Protein AF-Q658A4-F1 (afdb_monomer_lite)

Radius of gyration: 14.33 Å; chains: 1; bounding box: 31×30×40 Å

pLDDT: mean 80.04, std 14.71, range [31.28, 97.12]

Sequence (96 aa):
MSTLSAGVLLKLLDGMKAGAAKPVGEHRTALLQVTDIVPADLDDKDLLPRHGKFYVKVSDSSHSIYATLPLPQADLVLSNKLQLGQFVEAGEADAM

Structure (mmCIF, N/CA/C/O backbone):
data_AF-Q658A4-F1
#
_entry.id   AF-Q658A4-F1
#
loop_
_atom_site.group_PDB
_atom_site.id
_atom_site.type_symbol
_atom_site.label_atom_id
_atom_site.label_alt_id
_atom_site.label_comp_id
_atom_site.label_asym_id
_atom_site.label_entity_id
_atom_site.label_seq_id
_atom_site.pdbx_PDB_ins_code
_atom_site.Cartn_x
_atom_site.Cartn_y
_atom_site.Cartn_z
_atom_site.occupancy
_atom_site.B_iso_or_equiv
_atom_site.auth_seq_id
_atom_site.auth_comp_id
_atom_site.auth_asym_id
_atom_site.auth_atom_id
_atom_site.pdbx_PDB_model_num
ATOM 1 N N . MET A 1 1 ? -0.172 -1.188 20.425 1.00 69.38 1 MET A N 1
ATOM 2 C CA . MET A 1 1 ? -0.510 -1.813 19.130 1.00 69.38 1 MET A CA 1
ATOM 3 C C . MET A 1 1 ? -1.155 -0.753 18.263 1.00 69.38 1 MET A C 1
ATOM 5 O O . MET A 1 1 ? -2.050 -0.072 18.752 1.00 69.38 1 MET A O 1
ATOM 9 N N . SER A 1 2 ? -0.686 -0.575 17.030 1.00 75.56 2 SER A N 1
ATOM 10 C CA . SER A 1 2 ? -1.422 0.185 16.017 1.00 75.56 2 SER A CA 1
ATOM 11 C C . SER A 1 2 ? -2.760 -0.507 15.760 1.00 75.56 2 SER A C 1
ATOM 13 O O . SER A 1 2 ? -2.809 -1.730 15.653 1.00 75.56 2 SER A O 1
ATOM 15 N N . THR A 1 3 ? -3.846 0.259 15.706 1.00 86.25 3 THR A N 1
ATOM 16 C CA . THR A 1 3 ? -5.188 -0.270 15.428 1.00 86.25 3 THR A CA 1
ATOM 17 C C . THR A 1 3 ? -5.698 0.397 14.162 1.00 86.25 3 THR A C 1
ATOM 19 O O . THR A 1 3 ? -5.685 1.623 14.071 1.00 86.25 3 THR A O 1
ATOM 22 N N . LEU A 1 4 ? -6.105 -0.405 13.178 1.00 91.88 4 LEU A N 1
ATOM 23 C CA . LEU A 1 4 ? -6.717 0.102 11.953 1.00 91.88 4 LEU A CA 1
ATOM 24 C C . LEU A 1 4 ? -8.153 0.547 12.242 1.00 91.88 4 LEU A C 1
ATOM 26 O O . LEU A 1 4 ? -8.868 -0.098 13.010 1.00 91.88 4 LEU A O 1
ATOM 30 N N . SER A 1 5 ? -8.573 1.649 11.624 1.00 92.88 5 SER A N 1
ATOM 31 C CA . SER A 1 5 ? -9.942 2.152 11.741 1.00 92.88 5 SER A CA 1
ATOM 32 C C . SER A 1 5 ? -10.762 1.706 10.534 1.00 92.88 5 SER A C 1
ATOM 34 O O . SER A 1 5 ? -10.594 2.234 9.436 1.00 92.88 5 SER A O 1
ATOM 36 N N . ALA A 1 6 ? -11.653 0.737 10.742 1.00 94.44 6 ALA A N 1
ATOM 37 C CA . ALA A 1 6 ? -12.532 0.233 9.693 1.00 94.44 6 ALA A CA 1
ATOM 38 C C . ALA A 1 6 ? -13.381 1.358 9.066 1.00 94.44 6 ALA A C 1
ATOM 40 O O . ALA A 1 6 ? -14.003 2.160 9.767 1.00 94.44 6 ALA A O 1
ATOM 41 N N . GLY A 1 7 ? -13.420 1.399 7.734 1.00 93.06 7 GLY A N 1
ATOM 42 C CA . GLY A 1 7 ? -14.194 2.348 6.937 1.00 93.06 7 GLY A CA 1
ATOM 43 C C . GLY A 1 7 ? -13.509 3.697 6.700 1.00 93.06 7 GLY A C 1
ATOM 44 O O . GLY A 1 7 ? -14.104 4.563 6.057 1.00 93.06 7 GLY A O 1
ATOM 45 N N . VAL A 1 8 ? -12.280 3.913 7.186 1.00 91.06 8 VAL A N 1
ATOM 46 C CA . VAL A 1 8 ? -11.547 5.165 6.935 1.00 91.06 8 VAL A CA 1
ATOM 47 C C . VAL A 1 8 ? -11.162 5.324 5.462 1.00 91.06 8 VAL A C 1
ATOM 49 O O . VAL A 1 8 ? -11.143 6.450 4.974 1.00 91.06 8 VAL A O 1
ATOM 52 N N . LEU A 1 9 ? -10.940 4.228 4.724 1.00 91.31 9 LEU A N 1
ATOM 53 C CA . LEU A 1 9 ? -10.674 4.301 3.282 1.00 91.31 9 LEU A CA 1
ATOM 54 C C . LEU A 1 9 ? -11.854 4.898 2.513 1.00 91.31 9 LEU A C 1
ATOM 56 O O . LEU A 1 9 ? -11.652 5.723 1.627 1.00 91.31 9 LEU A O 1
ATOM 60 N N . LEU A 1 10 ? -13.088 4.535 2.871 1.00 91.12 10 LEU A N 1
ATOM 61 C CA . LEU A 1 10 ? -14.276 5.120 2.247 1.00 91.12 10 LEU A CA 1
ATOM 62 C C . LEU A 1 10 ? -14.399 6.612 2.571 1.00 91.12 10 LEU A C 1
ATOM 64 O O . LEU A 1 10 ? -14.626 7.412 1.670 1.00 91.12 10 LEU A O 1
ATOM 68 N N . LYS A 1 11 ? -14.155 6.999 3.830 1.00 88.38 11 LYS A N 1
ATOM 69 C CA . LYS A 1 11 ? -14.162 8.413 4.246 1.00 88.38 11 LYS A CA 1
ATOM 70 C C . LYS A 1 11 ? -13.124 9.245 3.489 1.00 88.38 11 LYS A C 1
ATOM 72 O O . LYS A 1 11 ? -13.432 10.356 3.065 1.00 88.38 11 LYS A O 1
ATOM 77 N N . LEU A 1 12 ? -11.920 8.699 3.287 1.00 86.06 12 LEU A N 1
ATOM 78 C CA . LEU A 1 12 ? -10.880 9.327 2.469 1.00 86.06 12 LEU A CA 1
ATOM 79 C C . LEU A 1 12 ? -11.377 9.576 1.040 1.00 86.06 12 LEU A C 1
ATOM 81 O O . LEU A 1 12 ? -11.320 10.706 0.562 1.00 86.06 12 LEU A O 1
ATOM 85 N N . LEU A 1 13 ? -11.913 8.543 0.384 1.00 86.19 13 LEU A N 1
ATOM 86 C CA . LEU A 1 13 ? -12.419 8.637 -0.988 1.00 86.19 13 LEU A CA 1
ATOM 87 C C . LEU A 1 13 ? -13.585 9.624 -1.121 1.00 86.19 13 LEU A C 1
ATOM 89 O O . LEU A 1 13 ? -13.650 10.374 -2.096 1.00 86.19 13 LEU A O 1
ATOM 93 N N . ASP A 1 14 ? -14.498 9.646 -0.153 1.00 85.75 14 ASP A N 1
ATOM 94 C CA . ASP A 1 14 ? -15.619 10.586 -0.148 1.00 85.75 14 ASP A CA 1
ATOM 95 C C . ASP A 1 14 ? -15.140 12.032 0.047 1.00 85.75 14 ASP A C 1
ATOM 97 O O . ASP A 1 14 ? -15.617 12.936 -0.642 1.00 85.75 14 ASP A O 1
ATOM 101 N N . GLY A 1 15 ? -14.142 12.256 0.909 1.00 81.00 15 GLY A N 1
ATOM 102 C CA . GLY A 1 15 ? -13.519 13.570 1.076 1.00 81.00 15 GLY A CA 1
ATOM 103 C C . GLY A 1 15 ? -12.807 14.062 -0.187 1.00 81.00 15 GLY A C 1
ATOM 104 O O . GLY A 1 15 ? -12.970 15.227 -0.551 1.00 81.00 15 GLY A O 1
ATOM 105 N N . MET A 1 16 ? -12.103 13.176 -0.903 1.00 79.50 16 MET A N 1
ATOM 106 C CA . MET A 1 16 ? -11.483 13.499 -2.197 1.00 79.50 16 MET A CA 1
ATOM 107 C C . MET A 1 16 ? -12.526 13.940 -3.230 1.00 79.50 16 MET A C 1
ATOM 109 O O . MET A 1 16 ? -12.349 14.958 -3.895 1.00 79.50 16 MET A O 1
ATOM 113 N N . LYS A 1 17 ? -13.650 13.216 -3.338 1.00 80.38 17 LYS A N 1
ATOM 114 C CA . LYS A 1 17 ? -14.748 13.575 -4.257 1.00 80.38 17 LYS A CA 1
ATOM 115 C C . LYS A 1 17 ? -15.377 14.923 -3.923 1.00 80.38 17 LYS A C 1
ATOM 117 O O . LYS A 1 17 ? -15.766 15.657 -4.825 1.00 80.38 17 LYS A O 1
ATOM 122 N N . ALA A 1 18 ? -15.506 15.236 -2.636 1.00 79.56 18 ALA A N 1
ATOM 123 C CA . ALA A 1 18 ? -16.105 16.480 -2.169 1.00 79.56 18 ALA A CA 1
ATOM 124 C C . ALA A 1 18 ? -15.167 17.696 -2.293 1.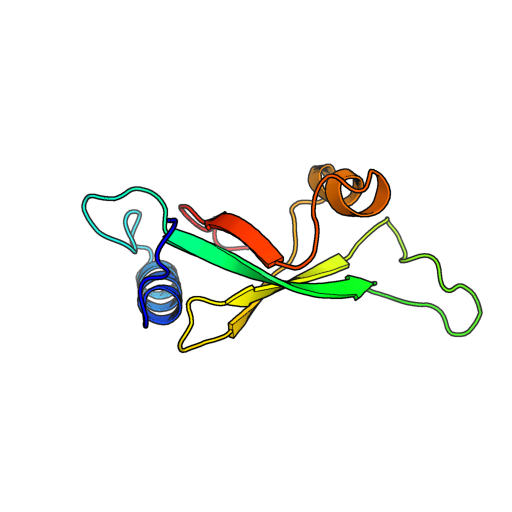00 79.56 18 ALA A C 1
ATOM 126 O O . ALA A 1 18 ? -15.567 18.798 -1.915 1.00 79.56 18 ALA A O 1
ATOM 127 N N . GLY A 1 19 ? -13.925 17.515 -2.769 1.00 69.12 19 GLY A N 1
ATOM 128 C CA . GLY A 1 19 ? -12.900 18.563 -2.751 1.00 69.12 19 GLY A CA 1
ATOM 129 C C . GLY A 1 19 ? -12.594 19.048 -1.331 1.00 69.12 19 GLY A C 1
ATOM 130 O O . GLY A 1 19 ? -12.190 20.193 -1.127 1.00 69.12 19 GLY A O 1
ATOM 131 N N . ALA A 1 20 ? -12.863 18.208 -0.328 1.00 63.62 20 ALA A N 1
ATOM 132 C CA . ALA A 1 20 ? -12.698 18.574 1.061 1.00 63.62 20 ALA A CA 1
ATOM 133 C C . ALA A 1 20 ? -11.219 18.474 1.426 1.00 63.62 20 ALA A C 1
ATOM 135 O O . ALA A 1 20 ? -10.657 17.382 1.439 1.00 63.62 20 ALA A O 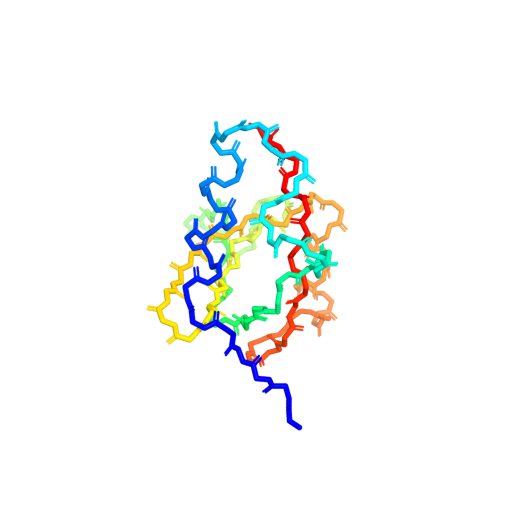1
ATOM 136 N N . ALA A 1 21 ? -10.631 19.588 1.864 1.00 60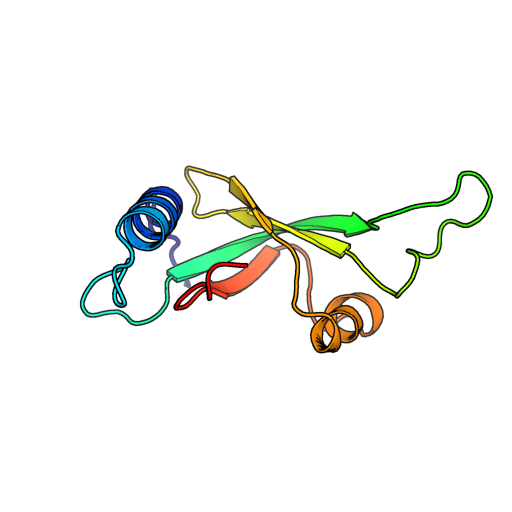.62 21 ALA A N 1
ATOM 137 C CA . ALA A 1 21 ? -9.261 19.618 2.384 1.00 60.62 21 ALA A CA 1
ATOM 138 C C . ALA A 1 21 ? -9.049 18.733 3.640 1.00 60.62 21 ALA A C 1
ATOM 140 O O . ALA A 1 21 ? -7.959 18.656 4.198 1.00 60.62 21 ALA A O 1
ATOM 141 N N . LYS A 1 22 ? -10.120 18.123 4.181 1.00 62.34 22 LYS A N 1
ATOM 142 C CA . LYS A 1 22 ? -10.116 17.384 5.454 1.00 62.34 22 LYS A CA 1
ATOM 143 C C . LYS A 1 22 ? -10.995 16.126 5.392 1.00 62.34 22 LYS A C 1
ATOM 145 O O . LYS A 1 22 ? -12.094 16.132 5.946 1.00 62.34 22 LYS A O 1
ATOM 150 N N . PRO A 1 23 ? -10.528 15.032 4.769 1.00 59.59 23 PRO A N 1
ATOM 151 C CA . PRO A 1 23 ? -11.345 13.829 4.586 1.00 59.59 23 PRO A CA 1
ATOM 152 C C . PRO A 1 23 ? -11.619 13.034 5.880 1.00 59.59 23 PRO A C 1
ATOM 154 O O . PRO A 1 23 ? -12.594 12.291 5.948 1.00 59.59 23 PRO A O 1
ATOM 157 N N . VAL A 1 24 ? -10.768 13.162 6.914 1.00 59.47 24 VAL A N 1
ATOM 158 C CA . VAL A 1 24 ? -10.772 12.278 8.109 1.00 59.47 24 VAL A CA 1
ATOM 159 C C . VAL A 1 24 ? -11.086 13.012 9.434 1.00 59.47 24 VAL A C 1
ATOM 161 O O . VAL A 1 24 ? -11.116 12.400 10.499 1.00 59.47 24 VAL A O 1
ATOM 164 N N . GLY A 1 25 ? -11.413 14.310 9.409 1.00 60.88 25 GLY A N 1
ATOM 165 C CA . GLY A 1 25 ? -11.705 15.089 10.629 1.00 60.88 25 GLY A CA 1
ATOM 166 C C . GLY A 1 25 ? -10.446 15.617 11.342 1.00 60.88 25 GLY A C 1
ATOM 167 O O . GLY A 1 25 ? -9.507 16.041 10.675 1.00 60.88 25 GLY A O 1
ATOM 168 N N . GLU A 1 26 ? -10.425 15.664 12.686 1.00 52.16 26 GLU A N 1
ATOM 169 C CA . GLU A 1 26 ? -9.315 16.255 13.476 1.00 52.16 26 GLU A CA 1
ATOM 170 C C . GLU A 1 26 ? -7.979 15.497 13.354 1.00 52.16 26 GLU A C 1
ATOM 172 O O . GLU A 1 26 ? -6.912 16.104 13.486 1.00 52.16 26 GLU A O 1
ATOM 177 N N . HIS A 1 27 ? -8.013 14.192 13.059 1.00 53.91 27 HIS A N 1
ATOM 178 C CA . HIS A 1 27 ? -6.808 13.417 12.776 1.00 53.91 27 HIS A CA 1
ATOM 179 C C . HIS A 1 27 ? -6.421 13.561 11.300 1.00 53.91 27 HIS A C 1
ATOM 181 O O . HIS A 1 27 ? -7.158 13.179 10.396 1.00 53.91 27 HIS A O 1
ATOM 187 N N . ARG A 1 28 ? -5.241 14.152 11.083 1.00 65.88 28 ARG A N 1
ATOM 188 C CA . ARG A 1 28 ? -4.704 14.577 9.777 1.00 65.88 28 ARG A CA 1
ATOM 189 C C . ARG A 1 28 ? -4.271 13.426 8.867 1.00 65.88 28 ARG A C 1
ATOM 191 O O . ARG A 1 28 ? -3.914 13.677 7.720 1.00 65.88 28 ARG A O 1
ATOM 198 N N . THR A 1 29 ? -4.267 12.197 9.372 1.00 75.50 29 THR A N 1
ATOM 199 C CA . THR A 1 29 ? -3.798 11.017 8.652 1.00 75.50 29 THR A CA 1
ATOM 200 C C . THR A 1 29 ? -4.631 9.793 9.022 1.00 75.50 29 THR A C 1
ATOM 202 O O . THR A 1 29 ? -5.086 9.637 10.157 1.00 75.50 29 THR A O 1
ATOM 205 N N . ALA A 1 30 ? -4.856 8.922 8.044 1.00 85.50 30 ALA A N 1
ATOM 206 C CA . ALA A 1 30 ? -5.429 7.602 8.235 1.00 85.50 30 ALA A CA 1
ATOM 207 C C . ALA A 1 30 ? -4.305 6.572 8.314 1.00 85.50 30 ALA A C 1
ATOM 209 O O . ALA A 1 30 ? -3.450 6.511 7.430 1.00 85.50 30 ALA A O 1
ATOM 210 N N . LEU A 1 31 ? -4.334 5.735 9.347 1.00 91.56 31 LEU A N 1
ATOM 211 C CA . LEU A 1 31 ? -3.422 4.608 9.449 1.00 91.56 31 LEU A CA 1
ATOM 212 C C . LEU A 1 31 ? -3.942 3.448 8.598 1.00 91.56 31 LEU A C 1
ATOM 214 O O . LEU A 1 31 ? -5.042 2.946 8.838 1.00 91.56 31 LEU A O 1
ATOM 218 N N . LEU A 1 32 ? -3.139 3.011 7.635 1.00 94.06 32 LEU A N 1
ATOM 219 C CA . LEU A 1 32 ? -3.437 1.903 6.734 1.00 94.06 32 LEU A CA 1
ATOM 220 C C . LEU A 1 32 ? -2.321 0.862 6.799 1.00 94.06 32 LEU A C 1
ATOM 222 O O . LEU A 1 32 ? -1.186 1.185 7.134 1.00 94.06 32 LEU A O 1
ATOM 226 N N . GLN A 1 33 ? -2.622 -0.387 6.460 1.00 95.81 33 GLN A N 1
ATOM 227 C CA . GLN A 1 33 ? -1.628 -1.456 6.375 1.00 95.81 33 GLN A CA 1
ATOM 228 C C . GLN A 1 33 ? -1.327 -1.809 4.921 1.00 95.81 33 GLN A C 1
ATOM 230 O O . GLN A 1 33 ? -2.247 -2.020 4.134 1.00 95.81 33 GLN A O 1
ATOM 235 N N . VAL A 1 34 ? -0.047 -1.936 4.577 1.00 96.06 34 VAL A N 1
ATOM 236 C CA . VAL A 1 34 ? 0.393 -2.487 3.292 1.00 96.06 34 VAL A CA 1
ATOM 237 C C . VAL A 1 34 ? 0.113 -3.985 3.274 1.00 96.06 34 VAL A C 1
ATOM 239 O O . VAL A 1 34 ? 0.609 -4.733 4.115 1.00 96.06 34 VAL A O 1
ATOM 242 N N . THR A 1 35 ? -0.684 -4.430 2.313 1.00 96.94 35 THR A N 1
ATOM 243 C CA . THR A 1 35 ? -1.124 -5.831 2.197 1.00 96.94 35 THR A CA 1
ATOM 244 C C . THR A 1 35 ? -0.667 -6.501 0.912 1.00 96.94 35 THR A C 1
ATOM 246 O O . THR A 1 35 ? -0.683 -7.725 0.844 1.00 96.94 35 THR A O 1
ATOM 249 N N . ASP A 1 36 ? -0.243 -5.723 -0.084 1.00 95.94 36 ASP A N 1
ATOM 250 C CA . ASP A 1 36 ? 0.276 -6.233 -1.350 1.00 95.94 36 ASP A CA 1
ATOM 251 C C . ASP A 1 36 ? 1.160 -5.175 -2.023 1.00 95.94 36 ASP A C 1
ATOM 253 O O . ASP A 1 36 ? 0.949 -3.972 -1.834 1.00 95.94 36 ASP A O 1
ATOM 257 N N . ILE A 1 37 ? 2.133 -5.621 -2.812 1.00 92.31 37 ILE A N 1
ATOM 258 C CA . ILE A 1 37 ? 2.990 -4.773 -3.643 1.00 92.31 37 ILE A CA 1
ATOM 259 C C . ILE A 1 37 ? 3.157 -5.490 -4.975 1.00 92.31 37 ILE A C 1
ATOM 261 O O . ILE A 1 37 ? 3.713 -6.586 -5.027 1.00 92.31 37 ILE A O 1
ATOM 265 N N . VAL A 1 38 ? 2.712 -4.850 -6.054 1.00 89.81 38 VAL A N 1
ATOM 266 C CA . VAL A 1 38 ? 2.823 -5.396 -7.407 1.00 89.81 38 VAL A CA 1
ATOM 267 C C . VAL A 1 38 ? 3.571 -4.416 -8.314 1.00 89.81 38 VAL A C 1
ATOM 269 O O . VAL A 1 38 ? 3.324 -3.208 -8.248 1.00 89.81 38 VAL A O 1
ATOM 272 N N . PRO A 1 39 ? 4.507 -4.892 -9.149 1.00 87.06 39 PRO A N 1
ATOM 273 C CA . PRO A 1 39 ? 5.151 -4.048 -10.151 1.00 87.06 39 PRO A CA 1
ATOM 274 C C . PRO A 1 39 ? 4.114 -3.543 -11.164 1.00 87.06 39 PRO A C 1
ATOM 276 O O . PRO A 1 39 ? 3.222 -4.284 -11.579 1.00 87.06 39 PRO A O 1
ATOM 279 N N . ALA A 1 40 ? 4.223 -2.274 -11.548 1.00 84.19 40 ALA A N 1
ATOM 280 C CA . ALA A 1 40 ? 3.412 -1.687 -12.607 1.00 84.19 40 ALA A CA 1
ATOM 281 C C . ALA A 1 40 ? 4.134 -1.793 -13.956 1.00 84.19 40 ALA A C 1
ATOM 283 O O . ALA A 1 40 ? 5.365 -1.837 -14.003 1.00 84.19 40 ALA A O 1
ATOM 284 N N . ASP A 1 41 ? 3.362 -1.790 -15.045 1.00 78.19 41 ASP A N 1
ATOM 285 C CA . ASP A 1 41 ? 3.874 -1.719 -16.419 1.00 78.19 41 ASP A CA 1
ATOM 286 C C . ASP A 1 41 ? 4.982 -2.753 -16.716 1.00 78.19 41 ASP A C 1
ATOM 288 O O . ASP A 1 41 ? 6.029 -2.419 -17.280 1.00 78.19 41 ASP A O 1
ATOM 292 N N . LEU A 1 42 ? 4.766 -4.008 -16.297 1.00 76.69 42 LEU A N 1
ATOM 293 C CA . LEU A 1 42 ? 5.667 -5.122 -16.597 1.00 76.69 42 LEU A CA 1
ATOM 294 C C . LEU A 1 42 ? 5.724 -5.397 -18.106 1.00 76.69 42 LEU A C 1
ATOM 296 O O . LEU A 1 42 ? 4.703 -5.358 -18.793 1.00 76.69 42 LEU A O 1
ATOM 300 N N . ASP A 1 43 ? 6.919 -5.710 -18.603 1.00 73.75 43 ASP A N 1
ATOM 301 C CA . ASP A 1 43 ? 7.120 -6.247 -19.947 1.00 73.75 43 ASP A CA 1
ATOM 302 C C . ASP A 1 43 ? 7.176 -7.779 -19.862 1.00 73.75 43 ASP A C 1
ATOM 304 O O . ASP A 1 43 ? 7.801 -8.326 -18.954 1.00 73.75 43 ASP A O 1
ATOM 308 N N . ASP A 1 44 ? 6.588 -8.489 -20.827 1.00 74.31 44 ASP A N 1
ATOM 309 C CA . ASP A 1 44 ? 6.647 -9.958 -20.911 1.00 74.31 44 ASP A CA 1
ATOM 310 C C . ASP A 1 44 ? 8.090 -10.504 -20.947 1.00 74.31 44 ASP A C 1
ATOM 312 O O . ASP A 1 44 ? 8.321 -11.694 -20.721 1.00 74.31 44 ASP A O 1
ATOM 316 N N . LYS A 1 45 ? 9.072 -9.647 -21.254 1.00 77.25 45 LYS A N 1
ATOM 317 C CA . LYS A 1 45 ? 10.498 -9.989 -21.327 1.00 77.25 45 LYS A CA 1
ATOM 318 C C . LYS A 1 45 ? 11.353 -9.380 -20.218 1.00 77.25 45 LYS A C 1
ATOM 320 O O . LYS A 1 45 ? 12.503 -9.795 -20.080 1.00 77.25 45 LYS A O 1
ATOM 325 N N . ASP A 1 46 ? 10.826 -8.421 -19.458 1.00 71.25 46 ASP A N 1
ATOM 326 C CA . ASP A 1 46 ? 11.546 -7.743 -18.380 1.00 71.25 46 ASP A CA 1
ATOM 327 C C . ASP A 1 46 ? 10.654 -7.618 -17.141 1.00 71.25 46 ASP A C 1
ATOM 329 O O . ASP A 1 46 ? 9.672 -6.874 -17.111 1.00 71.25 46 ASP A O 1
ATOM 333 N N . LEU A 1 47 ? 11.021 -8.374 -16.105 1.00 70.25 47 LEU A N 1
ATOM 334 C CA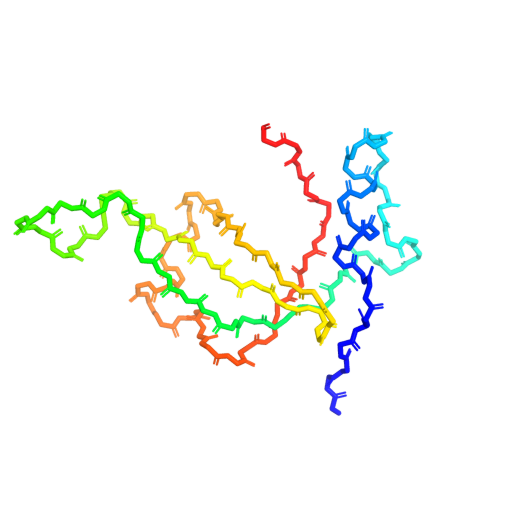 . LEU A 1 47 ? 10.327 -8.386 -14.819 1.00 70.25 47 LEU A CA 1
ATOM 335 C C . LEU A 1 47 ? 10.661 -7.155 -13.962 1.00 70.25 47 LEU A C 1
ATOM 337 O O . LEU A 1 47 ? 10.122 -7.015 -12.862 1.00 70.25 47 LEU A O 1
ATOM 341 N N . LEU A 1 48 ? 11.552 -6.275 -14.432 1.00 72.38 48 LEU A N 1
ATOM 342 C CA . LEU A 1 48 ? 11.814 -5.001 -13.787 1.00 72.38 48 LEU A CA 1
ATOM 343 C C . LEU A 1 48 ? 10.717 -3.990 -14.170 1.00 72.38 48 LEU A C 1
ATOM 345 O O . LEU A 1 48 ? 10.527 -3.706 -15.355 1.00 72.38 48 LEU A O 1
ATOM 349 N N . PRO A 1 49 ? 9.995 -3.405 -13.196 1.00 71.12 49 PRO A N 1
ATOM 350 C CA . PRO A 1 49 ? 8.944 -2.447 -13.503 1.00 71.12 49 PRO A CA 1
ATOM 351 C C . PRO A 1 49 ? 9.499 -1.229 -14.239 1.00 71.12 49 PRO A C 1
ATOM 353 O O . PRO A 1 49 ? 10.459 -0.581 -13.797 1.00 71.12 49 PRO A O 1
ATOM 356 N N . ARG A 1 50 ? 8.860 -0.879 -15.359 1.00 70.69 50 ARG A N 1
ATOM 357 C CA . ARG A 1 50 ? 9.247 0.284 -16.158 1.00 70.69 50 ARG A CA 1
ATOM 358 C C . ARG A 1 50 ? 9.121 1.550 -15.308 1.00 70.69 50 ARG A C 1
ATOM 360 O O . ARG A 1 50 ? 8.113 1.791 -14.645 1.00 70.69 50 ARG A O 1
ATOM 367 N N . HIS A 1 51 ? 10.176 2.366 -15.312 1.00 71.31 51 HIS A N 1
ATOM 368 C CA . HIS A 1 51 ? 10.288 3.580 -14.490 1.00 71.31 51 HIS A CA 1
ATOM 369 C C . HIS A 1 51 ? 10.178 3.349 -12.968 1.00 71.31 51 HIS A C 1
ATOM 371 O O . HIS A 1 51 ? 9.873 4.292 -12.240 1.00 71.31 51 HIS A O 1
ATOM 377 N N . GLY A 1 52 ? 10.402 2.120 -12.480 1.00 73.69 52 GLY A N 1
ATOM 378 C CA . GLY A 1 52 ? 10.356 1.801 -11.049 1.00 73.69 52 GLY A CA 1
ATOM 379 C C . GLY A 1 52 ? 8.958 1.889 -10.431 1.00 73.69 52 GLY A C 1
ATOM 380 O O . GLY A 1 52 ? 8.833 2.013 -9.219 1.00 73.69 52 GLY A O 1
ATOM 381 N N . LYS A 1 53 ? 7.890 1.870 -11.233 1.00 80.38 53 LYS A N 1
ATOM 382 C CA . LYS A 1 53 ? 6.527 2.049 -10.723 1.00 80.38 53 LYS A CA 1
ATOM 383 C C . LYS A 1 53 ? 5.995 0.774 -10.064 1.00 80.38 53 LYS A C 1
ATOM 385 O O . LYS A 1 53 ? 6.134 -0.324 -10.593 1.00 80.38 53 LYS A O 1
ATOM 390 N N . PHE A 1 54 ? 5.309 0.945 -8.939 1.00 86.56 54 PHE A N 1
ATOM 391 C CA . PHE A 1 54 ? 4.621 -0.123 -8.216 1.00 86.56 54 PHE A CA 1
ATOM 392 C C . PHE A 1 54 ? 3.214 0.332 -7.840 1.00 86.56 54 PHE A C 1
ATOM 394 O O . PHE A 1 54 ? 3.004 1.504 -7.512 1.00 86.56 54 PHE A O 1
ATOM 401 N N . TYR A 1 55 ? 2.272 -0.607 -7.826 1.00 88.94 55 TYR A N 1
ATOM 402 C CA . TYR A 1 55 ? 1.013 -0.439 -7.115 1.00 88.94 55 TYR A CA 1
ATOM 403 C C . TYR A 1 55 ? 1.134 -1.060 -5.728 1.00 88.94 55 TYR A C 1
ATOM 405 O O . TYR A 1 55 ? 1.592 -2.193 -5.571 1.00 88.94 55 TYR A O 1
ATOM 413 N N . VAL A 1 56 ? 0.692 -0.320 -4.719 1.00 92.19 56 VAL A N 1
ATOM 414 C CA . VAL A 1 56 ? 0.695 -0.758 -3.323 1.00 92.19 56 VAL A CA 1
ATOM 415 C C . VAL A 1 56 ? -0.745 -0.914 -2.875 1.00 92.19 56 VAL A C 1
ATOM 417 O O . VAL A 1 56 ? -1.528 0.033 -2.953 1.00 92.19 56 VAL A O 1
ATOM 420 N N . LYS A 1 57 ? -1.113 -2.101 -2.394 1.00 95.38 57 LYS A N 1
ATOM 421 C CA . LYS A 1 57 ? -2.429 -2.321 -1.797 1.00 95.38 57 LYS A CA 1
ATOM 422 C C . LYS A 1 57 ? -2.392 -1.953 -0.329 1.00 95.38 57 LYS A C 1
ATOM 424 O O . LYS A 1 57 ? -1.646 -2.550 0.450 1.00 95.38 57 LYS A O 1
ATOM 429 N N . VAL A 1 58 ? -3.250 -1.025 0.060 1.00 95.50 58 VAL A N 1
ATOM 430 C CA . VAL A 1 58 ? -3.411 -0.588 1.446 1.00 95.50 58 VAL A CA 1
ATOM 431 C C . VAL A 1 58 ? -4.777 -1.004 1.985 1.00 95.50 58 VAL A C 1
ATOM 433 O O . VAL A 1 58 ? -5.752 -1.042 1.235 1.00 95.50 58 VAL A O 1
ATOM 436 N N . SER A 1 59 ? -4.844 -1.342 3.272 1.00 96.50 59 SER A N 1
ATOM 437 C CA . SER A 1 59 ? -6.047 -1.834 3.950 1.00 96.50 59 SER A CA 1
ATOM 438 C C . SER A 1 59 ? -6.338 -1.061 5.232 1.00 96.50 59 SER A C 1
ATOM 440 O O . SER A 1 59 ? -5.422 -0.756 5.996 1.00 96.50 59 SER A O 1
ATOM 442 N N . ASP A 1 60 ? -7.619 -0.804 5.494 1.00 95.75 60 ASP A N 1
ATOM 443 C CA . ASP A 1 60 ? -8.110 -0.261 6.767 1.00 95.75 60 ASP A CA 1
ATOM 444 C C . ASP A 1 60 ? -8.726 -1.320 7.694 1.00 95.75 60 ASP A C 1
ATOM 446 O O . ASP A 1 60 ? -9.455 -0.974 8.621 1.00 95.75 60 ASP A O 1
ATOM 450 N N . SER A 1 61 ? -8.440 -2.603 7.441 1.00 96.06 61 SER A N 1
ATOM 451 C CA . SER A 1 61 ? -9.050 -3.820 8.017 1.00 96.06 61 SER A CA 1
ATOM 452 C C . SER A 1 61 ? -10.410 -4.236 7.452 1.00 96.06 61 SER A C 1
ATOM 454 O O . SER A 1 61 ? -10.735 -5.418 7.513 1.00 96.06 61 SER A O 1
ATOM 456 N N . SER A 1 62 ? -11.181 -3.319 6.867 1.00 97.12 62 SER A N 1
ATOM 457 C CA . SER A 1 62 ? -12.507 -3.614 6.294 1.00 97.12 62 SER A CA 1
ATOM 458 C C . SER A 1 62 ? -12.549 -3.508 4.770 1.00 97.12 62 SER A C 1
ATOM 460 O O . SER A 1 62 ? -13.284 -4.241 4.115 1.00 97.12 62 SER A O 1
ATOM 462 N N . HIS A 1 63 ? -11.740 -2.613 4.208 1.00 96.69 63 HIS A N 1
ATOM 463 C CA . HIS A 1 63 ? -11.629 -2.315 2.790 1.00 96.69 63 HIS A CA 1
ATOM 464 C C . HIS A 1 63 ? -10.157 -2.308 2.390 1.00 96.69 63 HIS A C 1
ATOM 466 O O . HIS A 1 63 ? -9.257 -2.156 3.221 1.00 96.69 63 HIS A O 1
ATOM 472 N N . SER A 1 64 ? -9.892 -2.466 1.097 1.00 96.69 64 SER A N 1
ATOM 473 C CA . SER A 1 64 ? -8.548 -2.311 0.550 1.00 96.69 64 SER A CA 1
ATOM 474 C C . SER A 1 64 ? -8.593 -1.692 -0.836 1.00 96.69 64 SER A C 1
ATOM 476 O O . SER A 1 64 ? -9.535 -1.931 -1.590 1.00 96.69 64 SER A O 1
ATOM 478 N N . ILE A 1 65 ? -7.562 -0.930 -1.178 1.00 94.94 65 ILE A N 1
ATOM 479 C CA . ILE A 1 65 ? -7.428 -0.266 -2.476 1.00 94.94 65 ILE A CA 1
ATOM 480 C C . ILE A 1 65 ? -5.972 -0.314 -2.938 1.00 94.94 65 ILE A C 1
ATOM 482 O O . ILE A 1 65 ? -5.062 -0.300 -2.108 1.00 94.94 65 ILE A O 1
ATOM 486 N N . TYR A 1 66 ? -5.754 -0.378 -4.251 1.00 93.25 66 TYR A N 1
ATOM 487 C CA . TYR A 1 66 ? -4.436 -0.144 -4.837 1.00 93.25 66 TYR A CA 1
ATOM 488 C C . TYR A 1 66 ? -4.207 1.357 -5.012 1.00 93.25 66 TYR A C 1
ATOM 490 O O . TYR A 1 66 ? -5.053 2.058 -5.563 1.00 93.25 66 TYR A O 1
ATOM 498 N N . ALA A 1 67 ? -3.050 1.831 -4.567 1.00 87.50 67 ALA A N 1
ATOM 499 C CA . ALA A 1 67 ? -2.598 3.202 -4.733 1.00 87.50 67 ALA A CA 1
ATOM 500 C C . ALA A 1 67 ? -1.230 3.228 -5.423 1.00 87.50 67 ALA A C 1
ATOM 502 O O . ALA A 1 67 ? -0.432 2.294 -5.306 1.00 87.50 67 ALA A O 1
ATOM 503 N N . THR A 1 68 ? -0.958 4.314 -6.140 1.00 80.62 68 THR A N 1
ATOM 504 C CA . THR A 1 68 ? 0.373 4.611 -6.671 1.00 80.62 68 THR A CA 1
ATOM 505 C C . THR A 1 68 ? 1.148 5.453 -5.674 1.00 80.62 68 THR A C 1
ATOM 507 O O . THR A 1 68 ? 0.609 6.397 -5.097 1.00 80.62 68 THR A O 1
ATOM 510 N N . LEU A 1 69 ? 2.432 5.159 -5.521 1.00 70.56 69 LEU A N 1
ATOM 511 C CA . LEU A 1 69 ? 3.352 6.065 -4.848 1.00 70.56 69 LEU A CA 1
ATOM 512 C C . LEU A 1 69 ? 3.757 7.191 -5.818 1.00 70.56 69 LEU A C 1
ATOM 514 O O . LEU A 1 69 ? 3.919 6.925 -7.014 1.00 70.56 69 LEU A O 1
ATOM 518 N N . PRO A 1 70 ? 3.967 8.432 -5.343 1.00 69.81 70 PRO A N 1
ATOM 519 C CA . PRO A 1 70 ? 4.634 9.466 -6.127 1.00 69.81 70 PRO A CA 1
ATOM 520 C C . PRO A 1 70 ? 5.945 8.940 -6.729 1.00 69.81 70 PRO A C 1
ATOM 522 O O . PRO A 1 70 ? 6.663 8.191 -6.072 1.00 69.81 70 PRO A O 1
ATOM 525 N N . LEU A 1 71 ? 6.296 9.355 -7.951 1.00 59.62 71 LEU A N 1
ATOM 526 C CA . LEU A 1 71 ? 7.493 8.877 -8.671 1.00 59.62 71 LEU A CA 1
ATOM 527 C C . LEU A 1 71 ? 8.800 8.876 -7.837 1.00 59.62 71 LEU A C 1
ATOM 529 O O . LEU A 1 71 ? 9.523 7.887 -7.916 1.00 59.62 71 LEU A O 1
ATOM 533 N N . PRO A 1 72 ? 9.101 9.880 -6.981 1.00 64.56 72 PRO A N 1
ATOM 534 C CA . PRO A 1 72 ? 10.287 9.849 -6.110 1.00 64.56 72 PRO A CA 1
ATOM 535 C C . PRO A 1 72 ? 10.264 8.768 -5.014 1.00 64.56 72 PRO A C 1
ATOM 537 O O . PRO A 1 72 ? 11.264 8.551 -4.339 1.00 64.56 72 PRO A O 1
ATOM 540 N N . GLN A 1 73 ? 9.120 8.125 -4.781 1.00 66.38 73 GLN A N 1
ATOM 541 C CA . GLN A 1 73 ? 8.908 7.134 -3.724 1.00 66.38 73 GLN A CA 1
ATOM 542 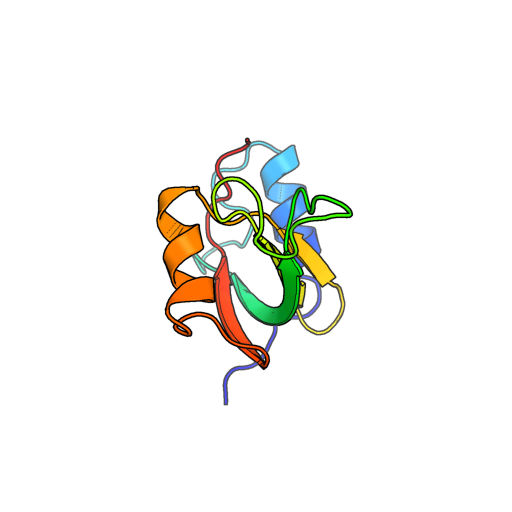C C . GLN A 1 73 ? 8.943 5.686 -4.237 1.00 66.38 73 GLN A C 1
ATOM 544 O O . GLN A 1 73 ? 8.917 4.764 -3.425 1.00 66.38 73 GLN A O 1
ATOM 549 N N . ALA A 1 74 ? 9.068 5.468 -5.551 1.00 67.50 74 ALA A N 1
ATOM 550 C CA . ALA A 1 74 ? 9.363 4.161 -6.153 1.00 67.50 74 ALA A CA 1
ATOM 551 C C . ALA A 1 74 ? 10.576 3.472 -5.500 1.00 67.50 74 ALA A C 1
ATOM 553 O O . ALA A 1 74 ? 10.564 2.269 -5.219 1.00 67.50 74 ALA A O 1
ATOM 554 N N . ASP A 1 75 ? 11.589 4.273 -5.163 1.00 75.62 75 ASP A N 1
ATOM 555 C CA . ASP A 1 75 ? 12.795 3.826 -4.477 1.00 75.62 75 ASP A CA 1
ATOM 556 C C . ASP A 1 75 ? 12.499 3.176 -3.123 1.00 75.62 75 ASP A C 1
ATOM 558 O O . ASP A 1 75 ? 13.298 2.369 -2.660 1.00 75.62 75 ASP A O 1
ATOM 562 N N . LEU A 1 76 ? 11.369 3.463 -2.466 1.00 83.25 76 LEU A N 1
ATOM 563 C CA . LEU A 1 76 ? 11.039 2.858 -1.172 1.00 83.25 76 LEU A CA 1
ATOM 564 C C . LEU A 1 76 ? 10.798 1.350 -1.282 1.00 83.25 76 LEU A C 1
ATOM 566 O O . LEU A 1 76 ? 11.208 0.614 -0.386 1.00 83.25 76 LEU A O 1
ATOM 570 N N . VAL A 1 77 ? 10.186 0.884 -2.374 1.00 86.75 77 VAL A N 1
ATOM 571 C CA . VAL A 1 77 ? 9.988 -0.553 -2.616 1.00 86.75 77 VAL A CA 1
ATOM 572 C C . VAL A 1 77 ? 11.323 -1.206 -2.970 1.00 86.75 77 VAL A C 1
ATOM 574 O O . VAL A 1 77 ? 11.729 -2.169 -2.323 1.00 86.75 77 VAL A O 1
ATOM 577 N N . LEU A 1 78 ? 12.056 -0.639 -3.935 1.00 84.25 78 LEU A N 1
ATOM 578 C CA . LEU A 1 78 ? 13.338 -1.191 -4.398 1.00 84.25 78 LEU A CA 1
ATOM 579 C C . LEU A 1 78 ? 14.434 -1.166 -3.318 1.00 84.25 78 LEU A C 1
ATOM 581 O O . LEU A 1 78 ? 15.277 -2.057 -3.275 1.00 84.25 78 LEU A O 1
ATOM 585 N N . SER A 1 79 ? 14.407 -0.182 -2.415 1.00 87.38 79 SER A N 1
ATOM 586 C CA . SER A 1 79 ? 15.310 -0.098 -1.255 1.00 87.38 79 SER A CA 1
ATOM 587 C C . SER A 1 79 ? 14.818 -0.873 -0.029 1.00 87.38 79 SER A C 1
ATOM 589 O O . SER A 1 79 ? 15.431 -0.774 1.035 1.00 87.38 79 SER A O 1
ATOM 591 N N . ASN A 1 80 ? 13.729 -1.642 -0.160 1.00 87.00 80 ASN A N 1
ATOM 592 C CA . ASN A 1 80 ? 13.136 -2.453 0.906 1.00 87.00 80 ASN A CA 1
ATOM 593 C C . ASN A 1 80 ? 12.717 -1.644 2.157 1.00 87.00 80 ASN A C 1
ATOM 595 O O . ASN A 1 80 ? 12.712 -2.158 3.277 1.00 87.00 80 ASN A O 1
ATOM 599 N N . LYS A 1 81 ? 12.377 -0.362 1.976 1.00 89.25 81 LYS A N 1
ATOM 600 C CA . LYS A 1 81 ? 11.881 0.549 3.024 1.00 89.25 81 LYS A CA 1
ATOM 601 C C . LYS A 1 81 ? 10.354 0.570 3.137 1.00 89.25 81 LYS A C 1
ATOM 603 O O . LYS A 1 81 ? 9.839 1.071 4.135 1.00 89.25 81 LYS A O 1
ATOM 608 N N . LEU A 1 82 ? 9.653 0.041 2.135 1.00 90.25 82 LEU A N 1
ATOM 609 C CA . LEU A 1 82 ? 8.221 -0.237 2.166 1.00 90.25 82 LEU A CA 1
ATOM 610 C C . LEU A 1 82 ? 7.996 -1.748 2.066 1.00 90.25 82 LEU A C 1
ATOM 612 O O . LEU A 1 82 ? 8.406 -2.363 1.083 1.00 90.25 82 LEU A O 1
ATOM 616 N N . GLN A 1 83 ? 7.359 -2.341 3.077 1.00 91.25 83 GLN A N 1
ATOM 617 C CA . GLN A 1 83 ? 7.221 -3.796 3.209 1.00 91.25 83 GLN A CA 1
ATOM 618 C C . GLN A 1 83 ? 5.778 -4.227 3.494 1.00 91.25 83 GLN A C 1
ATOM 620 O O . GLN A 1 83 ? 4.966 -3.462 4.015 1.00 91.25 83 GLN A O 1
ATOM 625 N N . LEU A 1 84 ? 5.468 -5.491 3.194 1.00 94.88 84 LEU A N 1
ATOM 626 C CA . LEU A 1 84 ? 4.190 -6.105 3.556 1.00 94.88 84 LEU A CA 1
ATOM 627 C C . LEU A 1 84 ? 3.994 -6.111 5.078 1.00 94.88 84 LEU A C 1
ATOM 629 O O . LEU A 1 84 ? 4.925 -6.344 5.845 1.00 94.88 84 LEU A O 1
ATOM 633 N N . GLY A 1 85 ? 2.763 -5.863 5.516 1.00 94.69 85 GLY A N 1
ATOM 634 C CA . GLY A 1 85 ? 2.385 -5.809 6.926 1.00 94.69 85 GLY A CA 1
ATOM 635 C C . GLY A 1 85 ? 2.727 -4.491 7.627 1.00 94.69 85 GLY A C 1
ATOM 636 O O . GLY A 1 85 ? 2.233 -4.265 8.733 1.00 94.69 85 GLY A O 1
ATOM 637 N N . GLN A 1 86 ? 3.512 -3.612 6.996 1.00 93.50 86 GLN A N 1
ATOM 638 C CA . GLN A 1 86 ? 3.864 -2.301 7.535 1.00 93.50 86 GLN A CA 1
ATOM 639 C C . GLN A 1 86 ? 2.651 -1.367 7.571 1.00 93.50 86 GLN A C 1
ATOM 641 O O . GLN A 1 86 ? 1.785 -1.410 6.695 1.00 93.50 86 GLN A O 1
ATOM 646 N N . PHE A 1 87 ? 2.613 -0.491 8.573 1.00 92.69 87 PHE A N 1
ATOM 647 C CA . PHE A 1 87 ? 1.626 0.578 8.657 1.00 92.69 87 PHE A CA 1
ATOM 648 C C . PHE A 1 87 ? 2.147 1.854 7.993 1.00 92.69 87 PHE A C 1
ATOM 650 O O . PHE A 1 87 ? 3.304 2.229 8.183 1.00 92.69 87 PHE A O 1
ATOM 657 N N . VAL A 1 88 ? 1.279 2.523 7.242 1.00 89.56 88 VAL A N 1
ATOM 658 C CA . VAL A 1 88 ? 1.538 3.791 6.559 1.00 89.56 88 VAL A CA 1
ATOM 659 C C . VAL A 1 88 ? 0.455 4.800 6.911 1.00 89.56 88 VAL A C 1
ATOM 661 O O . VAL A 1 88 ? -0.687 4.433 7.190 1.00 89.56 88 VAL A O 1
ATOM 664 N N . GLU A 1 89 ? 0.817 6.076 6.892 1.00 87.81 89 GLU A N 1
ATOM 665 C CA . GLU A 1 89 ? -0.117 7.176 7.092 1.00 87.81 89 GLU A CA 1
ATOM 666 C C . GLU A 1 89 ? -0.516 7.764 5.737 1.00 87.81 89 GLU A C 1
ATOM 668 O O . GLU A 1 89 ? 0.333 8.234 4.982 1.00 87.81 89 GLU A O 1
ATOM 673 N N . ALA A 1 90 ? -1.810 7.732 5.427 1.00 79.56 90 ALA A N 1
ATOM 674 C CA . ALA A 1 90 ? -2.376 8.401 4.263 1.00 79.56 90 ALA A CA 1
ATOM 675 C C . ALA A 1 90 ? -3.018 9.725 4.697 1.00 79.56 90 ALA A C 1
ATOM 677 O O . ALA A 1 90 ? -3.925 9.735 5.530 1.00 79.56 90 ALA A O 1
ATOM 678 N N . GLY A 1 91 ? -2.510 10.835 4.164 1.00 72.62 91 GLY A N 1
ATOM 679 C CA . GLY A 1 91 ? -3.030 12.186 4.389 1.00 72.62 91 GLY A CA 1
ATOM 680 C C . GLY A 1 91 ? -3.896 12.676 3.230 1.00 72.62 91 GLY A C 1
ATOM 681 O O . GLY A 1 91 ? -4.450 11.871 2.484 1.00 72.62 91 GLY A O 1
ATOM 682 N N . GLU A 1 92 ? -4.003 14.000 3.092 1.00 58.09 92 GLU A N 1
ATOM 683 C CA . GLU A 1 92 ? -4.636 14.667 1.949 1.00 58.09 92 GLU A CA 1
ATOM 684 C C . GLU A 1 92 ? -4.103 14.051 0.646 1.00 58.09 92 GLU A C 1
ATOM 686 O O . GLU A 1 92 ? -2.919 14.152 0.324 1.00 58.09 92 GLU A O 1
ATOM 691 N N . ALA A 1 93 ? -4.965 13.320 -0.055 1.00 53.72 93 ALA A N 1
ATOM 692 C CA . ALA A 1 93 ? -4.654 12.844 -1.383 1.00 53.72 93 ALA A CA 1
ATOM 693 C C . ALA A 1 93 ? -4.848 14.039 -2.311 1.00 53.72 93 ALA A C 1
ATOM 695 O O . ALA A 1 93 ? -5.987 14.425 -2.581 1.00 53.72 93 ALA A O 1
ATOM 696 N N . ASP A 1 94 ? -3.744 14.644 -2.748 1.00 38.53 94 ASP A N 1
ATOM 697 C CA . ASP A 1 94 ? -3.772 15.551 -3.889 1.00 38.53 94 ASP A CA 1
ATOM 698 C C . ASP A 1 94 ? -4.461 14.793 -5.027 1.00 38.53 94 ASP A C 1
ATOM 700 O O . ASP A 1 94 ? -4.050 13.685 -5.393 1.00 38.53 94 ASP A O 1
ATOM 704 N N . ALA A 1 95 ? -5.591 15.327 -5.486 1.00 32.16 95 ALA A N 1
ATOM 705 C CA . ALA A 1 95 ? -6.320 14.764 -6.603 1.00 32.16 95 ALA A CA 1
ATOM 706 C C . ALA A 1 95 ? -5.355 14.700 -7.794 1.00 32.16 95 ALA A C 1
ATOM 708 O O . ALA A 1 95 ? -4.872 15.734 -8.253 1.00 32.16 95 ALA A O 1
ATOM 709 N N . MET A 1 96 ? -5.030 13.480 -8.226 1.00 31.28 96 MET A N 1
ATOM 710 C CA . MET A 1 96 ? -4.242 13.250 -9.435 1.00 31.28 96 MET A CA 1
ATOM 711 C C . MET A 1 96 ? -5.015 13.706 -10.670 1.00 31.28 96 MET A C 1
ATOM 713 O O . MET A 1 96 ? -6.236 13.427 -10.726 1.00 31.28 96 MET A O 1
#

Organism: Oryza sativa subsp. japonica (NCB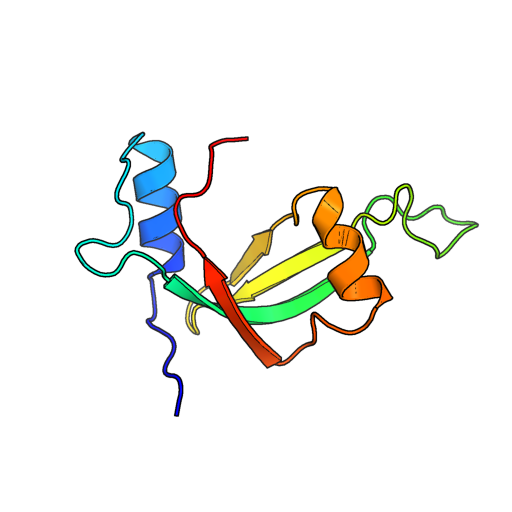I:txid39947)

InterPro domains:
  IPR010341 Protein CORTICAL MICROTUBULE DISORDERING [PTHR31928] (1-89)
  IPR048297 CORD, N-terminal domain [PF06075] (4-89)

Secondary structure (DSSP, 8-state):
-----TTHHHHHHHHHHTT-S-SSTTSS-EEEEEEEEEESS-BTTB-SPGGG-EEEEEE-SS-EEEEEPPGGGHHHHHTT-S-TT-EEEE------

Foldseek 3Di:
DDAFDPPLVVLLVVCVVVVHLCSRPPDQWGKWFFADKAAPPDDPVHRQRVLLWIWTWIHSPHDIDTDTDDSVCSVCVVVVVDDGGDIDIDGNDPDD